Protein AF-A0AAN8HQP5-F1 (afdb_monomer_lite)

Sequence (125 aa):
MMGIAGSGMTGVDGSGMTGVDGSGVMGIAGSGMTGVDGSGMMGIAGSGMTGVDGSGMMGIAGSGMMGIAGSGMTGIAGSGMMGIAGSGMTGIAGSGMMEVMAECFALHKARCFTKSDLRASMDWQ

Structure (mmCIF, N/CA/C/O backbone):
data_AF-A0AAN8HQP5-F1
#
_entry.id   AF-A0AAN8HQP5-F1
#
loop_
_atom_site.group_PDB
_atom_site.id
_atom_site.type_symbol
_atom_site.label_atom_id
_atom_site.label_alt_id
_atom_site.label_comp_id
_atom_site.label_asym_id
_atom_site.label_entity_id
_atom_site.label_seq_id
_atom_site.pdbx_PDB_ins_code
_atom_site.Cartn_x
_atom_site.Cartn_y
_atom_site.Cartn_z
_atom_site.occupancy
_atom_site.B_iso_or_equiv
_atom_site.auth_seq_id
_atom_site.auth_comp_id
_atom_site.auth_asym_id
_atom_site.auth_atom_id
_atom_site.pdbx_PDB_model_num
ATOM 1 N N . MET A 1 1 ? 9.247 -1.335 -16.294 1.00 56.19 1 MET A N 1
ATOM 2 C CA . MET A 1 1 ? 10.311 -2.307 -15.941 1.00 56.19 1 MET A CA 1
ATOM 3 C C . MET A 1 1 ? 9.627 -3.625 -15.610 1.00 56.19 1 MET A C 1
ATOM 5 O O . MET A 1 1 ? 8.666 -3.587 -14.852 1.00 56.19 1 MET A O 1
ATOM 9 N N . MET A 1 2 ? 10.029 -4.738 -16.228 1.00 57.12 2 MET A N 1
ATOM 10 C CA . MET A 1 2 ? 9.399 -6.046 -15.997 1.00 57.12 2 MET A CA 1
ATOM 11 C C . MET A 1 2 ? 10.096 -6.745 -14.830 1.00 57.12 2 MET A C 1
ATOM 13 O O . MET A 1 2 ? 11.272 -7.062 -14.969 1.00 57.12 2 MET A O 1
ATOM 17 N N . GLY A 1 3 ? 9.379 -7.000 -13.734 1.00 64.75 3 GLY A N 1
ATOM 18 C CA . GLY A 1 3 ? 9.764 -7.985 -12.723 1.00 64.75 3 GLY A CA 1
ATOM 19 C C . GLY A 1 3 ? 10.954 -7.600 -11.846 1.00 64.75 3 GLY A C 1
ATOM 20 O O . GLY A 1 3 ? 12.092 -7.840 -12.238 1.00 64.75 3 GLY A O 1
ATOM 21 N N . ILE A 1 4 ? 10.721 -7.082 -10.637 1.00 70.31 4 ILE A N 1
ATOM 22 C CA . ILE A 1 4 ? 11.763 -6.999 -9.600 1.00 70.31 4 ILE A CA 1
ATOM 23 C C . ILE A 1 4 ? 11.433 -8.053 -8.551 1.00 70.31 4 ILE A C 1
ATOM 25 O O . ILE A 1 4 ? 10.433 -7.913 -7.859 1.00 70.31 4 ILE A O 1
ATOM 29 N N . ALA A 1 5 ? 12.258 -9.098 -8.460 1.00 77.44 5 ALA A N 1
ATOM 30 C CA . ALA A 1 5 ? 12.108 -10.170 -7.482 1.00 77.44 5 ALA A CA 1
ATOM 31 C C . ALA A 1 5 ? 13.338 -10.227 -6.568 1.00 77.44 5 ALA A C 1
ATOM 33 O O . ALA A 1 5 ? 14.459 -10.378 -7.060 1.00 77.44 5 ALA A O 1
ATOM 34 N N . GLY A 1 6 ? 13.159 -10.115 -5.251 1.00 75.31 6 GLY A N 1
ATOM 35 C CA . GLY A 1 6 ? 14.294 -10.184 -4.330 1.00 75.31 6 GLY A CA 1
ATOM 36 C C . GLY A 1 6 ? 13.950 -10.047 -2.851 1.00 75.31 6 GLY A C 1
ATOM 37 O O . GLY A 1 6 ? 12.909 -9.533 -2.464 1.00 75.31 6 GLY A O 1
ATOM 38 N N . SER A 1 7 ? 14.861 -10.498 -1.993 1.00 79.75 7 SER A N 1
ATOM 39 C CA . SER A 1 7 ? 14.750 -10.370 -0.537 1.00 79.75 7 SER A CA 1
ATOM 40 C C . SER A 1 7 ? 15.740 -9.332 -0.006 1.00 79.75 7 SER A C 1
ATOM 42 O O . SER A 1 7 ? 16.911 -9.368 -0.380 1.00 79.75 7 SER A O 1
ATOM 44 N N . GLY A 1 8 ? 15.301 -8.447 0.893 1.00 78.12 8 GLY A N 1
ATOM 45 C CA . GLY A 1 8 ? 16.159 -7.432 1.517 1.00 78.12 8 GLY A CA 1
ATOM 46 C C . GLY A 1 8 ? 16.509 -6.259 0.597 1.00 78.12 8 GLY A C 1
ATOM 47 O O . GLY A 1 8 ? 17.613 -5.723 0.675 1.00 78.12 8 GLY A O 1
ATOM 48 N N . MET A 1 9 ? 15.601 -5.888 -0.307 1.00 79.50 9 MET A N 1
ATOM 49 C CA . MET A 1 9 ? 15.818 -4.782 -1.241 1.00 79.50 9 MET A CA 1
ATOM 50 C C . MET A 1 9 ? 15.640 -3.432 -0.545 1.00 79.50 9 MET A C 1
ATOM 52 O O . MET A 1 9 ? 14.728 -3.248 0.259 1.00 79.50 9 MET A O 1
ATOM 56 N N . THR A 1 10 ? 16.490 -2.467 -0.881 1.00 82.00 10 THR A N 1
ATOM 57 C CA . THR A 1 10 ? 16.395 -1.100 -0.368 1.00 82.00 10 THR A CA 1
ATOM 58 C C . THR A 1 10 ? 16.404 -0.105 -1.524 1.00 82.00 10 THR A C 1
ATOM 60 O O . THR A 1 10 ? 17.247 -0.197 -2.413 1.00 82.00 10 THR A O 1
ATOM 63 N N . GLY A 1 11 ? 15.462 0.840 -1.528 1.00 75.88 11 GLY A N 1
ATOM 64 C CA . GLY A 1 11 ? 15.409 1.922 -2.514 1.00 75.88 11 GLY A CA 1
ATOM 65 C C . GLY A 1 11 ? 15.041 1.458 -3.924 1.00 75.88 11 GLY A C 1
ATOM 66 O O . GLY A 1 11 ? 15.825 1.616 -4.856 1.00 75.88 11 GLY A O 1
ATOM 67 N N . VAL A 1 12 ? 13.842 0.900 -4.086 1.00 78.88 12 VAL A N 1
ATOM 68 C CA . VAL A 1 12 ? 13.286 0.551 -5.397 1.00 78.88 12 VAL A CA 1
ATOM 69 C C . VAL A 1 12 ? 12.597 1.779 -5.987 1.00 78.88 12 VAL A C 1
ATOM 71 O O . VAL A 1 12 ? 11.537 2.189 -5.526 1.00 78.88 12 VAL A O 1
ATOM 74 N N . ASP A 1 13 ? 13.214 2.364 -7.005 1.00 81.31 13 ASP A N 1
ATOM 75 C CA . ASP A 1 13 ? 12.730 3.514 -7.772 1.00 81.31 13 ASP A CA 1
ATOM 76 C C . ASP A 1 13 ? 12.327 3.040 -9.173 1.00 81.31 13 ASP A C 1
ATOM 78 O O . ASP A 1 13 ? 13.091 2.340 -9.843 1.00 81.31 13 ASP A O 1
ATOM 82 N N . GLY A 1 14 ? 11.133 3.424 -9.630 1.00 76.12 14 GLY A N 1
ATOM 83 C CA . GLY A 1 14 ? 10.808 3.285 -11.045 1.00 76.12 14 GLY A CA 1
ATOM 84 C C . GLY A 1 14 ? 9.426 3.786 -11.445 1.00 76.12 14 GLY A C 1
ATOM 85 O O . GLY A 1 14 ? 8.506 3.902 -10.643 1.00 76.12 14 GLY A O 1
ATOM 86 N N . SER A 1 15 ? 9.247 4.051 -12.738 1.00 80.88 15 SER A N 1
ATOM 87 C CA . SER A 1 15 ? 7.931 4.318 -13.333 1.00 80.88 15 SER A CA 1
ATOM 88 C C . SER A 1 15 ? 7.508 3.163 -14.243 1.00 80.88 15 SER A C 1
ATOM 90 O O . SER A 1 15 ? 8.338 2.544 -14.915 1.00 80.88 15 SER A O 1
ATOM 92 N N . GLY A 1 16 ? 6.216 2.826 -14.239 1.00 77.56 16 GLY A N 1
ATOM 93 C CA . GLY A 1 16 ? 5.670 1.712 -15.015 1.00 77.56 16 GLY A CA 1
ATOM 94 C C . GLY A 1 16 ? 6.256 0.361 -14.597 1.00 77.56 16 GLY A C 1
ATOM 95 O O . GLY A 1 16 ? 6.694 -0.418 -15.452 1.00 77.56 16 GLY A O 1
ATOM 96 N N . MET A 1 17 ? 6.373 0.112 -13.290 1.00 79.62 17 MET A N 1
ATOM 97 C CA . MET A 1 17 ? 6.847 -1.176 -12.777 1.00 79.62 17 MET A CA 1
ATOM 98 C C . MET A 1 17 ? 5.704 -2.188 -12.760 1.00 79.62 17 MET A C 1
ATOM 100 O O . MET A 1 17 ? 4.601 -1.903 -12.298 1.00 79.62 17 MET A O 1
ATOM 104 N N . THR A 1 18 ? 5.975 -3.375 -13.287 1.00 82.38 18 THR A N 1
ATOM 105 C CA . THR A 1 18 ? 5.016 -4.479 -13.361 1.00 82.38 18 THR A CA 1
ATOM 106 C C . THR A 1 18 ? 5.636 -5.695 -12.679 1.00 82.38 18 THR A C 1
ATOM 108 O O . THR A 1 18 ? 6.682 -6.161 -13.138 1.00 82.38 18 THR A O 1
ATOM 111 N N . GLY A 1 19 ? 5.010 -6.206 -11.619 1.00 76.31 19 GLY A N 1
ATOM 112 C CA . GLY A 1 19 ? 5.473 -7.379 -10.874 1.00 76.31 19 GLY A CA 1
ATOM 113 C C . GLY A 1 19 ? 6.667 -7.074 -9.971 1.00 76.31 19 GLY A C 1
ATOM 114 O O . GLY A 1 19 ? 7.800 -7.400 -10.312 1.00 76.31 19 GLY A O 1
ATOM 115 N N . VAL A 1 20 ? 6.432 -6.434 -8.831 1.00 79.25 20 VAL A N 1
ATOM 116 C CA . VAL A 1 20 ? 7.432 -6.311 -7.764 1.00 79.25 20 VAL A CA 1
ATOM 117 C C . VAL A 1 20 ? 7.107 -7.374 -6.728 1.00 79.25 20 VAL A C 1
ATOM 119 O O . VAL A 1 20 ? 6.070 -7.278 -6.094 1.00 79.25 20 VAL A O 1
ATOM 122 N N . ASP A 1 21 ? 7.966 -8.373 -6.577 1.00 82.31 21 ASP A N 1
ATOM 123 C CA . ASP A 1 21 ? 7.839 -9.427 -5.570 1.00 82.31 21 ASP A CA 1
ATOM 124 C C . ASP A 1 21 ? 9.040 -9.356 -4.621 1.00 82.31 21 ASP A C 1
ATOM 126 O O . ASP A 1 21 ? 10.200 -9.365 -5.046 1.00 82.31 21 ASP A O 1
ATOM 130 N N . GLY A 1 22 ? 8.811 -9.252 -3.318 1.00 79.50 22 GLY A N 1
ATOM 131 C CA . GLY A 1 22 ? 9.937 -9.307 -2.402 1.00 79.50 22 GLY A CA 1
ATOM 132 C C . GLY A 1 22 ? 9.621 -9.299 -0.923 1.00 79.50 22 GLY A C 1
ATOM 133 O O . GLY A 1 22 ? 8.688 -8.667 -0.439 1.00 79.50 22 GLY A O 1
ATOM 134 N N . SER A 1 23 ? 10.484 -9.958 -0.157 1.00 83.25 23 SER A N 1
ATOM 135 C CA . SER A 1 23 ? 10.419 -9.961 1.303 1.00 83.25 23 SER A CA 1
ATOM 136 C C . SER A 1 23 ? 11.422 -8.974 1.905 1.00 83.25 23 SER A C 1
ATOM 138 O O . SER A 1 23 ? 12.607 -9.026 1.573 1.00 83.25 23 SER A O 1
ATOM 140 N N . GLY A 1 24 ? 10.997 -8.130 2.844 1.00 81.12 24 GLY A N 1
ATOM 141 C CA . GLY A 1 24 ?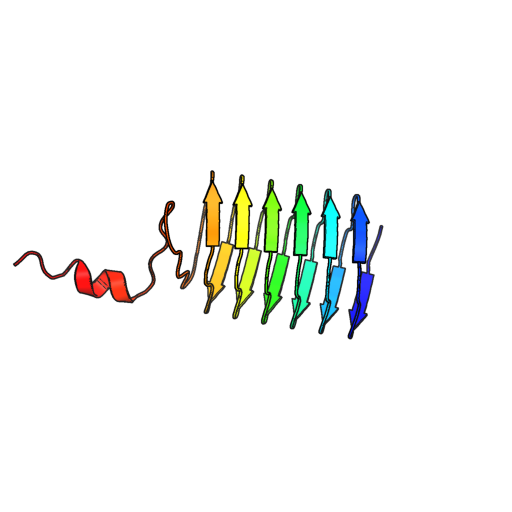 11.873 -7.197 3.557 1.00 81.12 24 GLY A CA 1
ATOM 142 C C . GLY A 1 24 ? 12.322 -6.021 2.695 1.00 81.12 24 GLY A C 1
ATOM 143 O O . GLY A 1 24 ? 13.503 -5.675 2.703 1.00 81.12 24 GLY A O 1
ATOM 144 N N . VAL A 1 25 ? 11.410 -5.452 1.904 1.00 83.00 25 VAL A N 1
ATOM 145 C CA . VAL A 1 25 ? 11.709 -4.315 1.025 1.00 83.00 25 VAL A CA 1
ATOM 146 C C . VAL A 1 25 ? 11.545 -3.001 1.786 1.00 83.00 25 VAL A C 1
ATOM 148 O O . VAL A 1 25 ? 10.503 -2.754 2.386 1.00 83.00 25 VAL A O 1
ATOM 151 N N . MET A 1 26 ? 12.551 -2.130 1.744 1.00 84.81 26 MET A N 1
ATOM 152 C CA . MET A 1 26 ? 12.488 -0.796 2.346 1.00 84.81 26 MET A CA 1
ATOM 153 C C . MET A 1 26 ? 12.599 0.293 1.281 1.00 84.81 26 MET A C 1
ATOM 155 O O . MET A 1 26 ? 13.614 0.396 0.598 1.00 84.81 26 MET A O 1
ATOM 159 N N . GLY A 1 27 ? 11.590 1.153 1.188 1.00 80.56 27 GLY A N 1
ATOM 160 C CA . GLY A 1 27 ? 11.552 2.288 0.277 1.00 80.56 27 GLY A CA 1
ATOM 161 C C . GLY A 1 27 ? 11.252 1.855 -1.151 1.00 80.56 27 GLY A C 1
ATOM 162 O O . GLY A 1 27 ? 12.173 1.575 -1.912 1.00 80.56 27 GLY A O 1
ATOM 163 N N . ILE A 1 28 ? 9.973 1.835 -1.519 1.00 81.44 28 ILE A N 1
ATOM 164 C CA . ILE A 1 28 ? 9.520 1.683 -2.904 1.00 81.44 28 ILE A CA 1
ATOM 165 C C . ILE A 1 28 ? 8.925 3.021 -3.328 1.00 81.44 28 ILE A C 1
ATOM 167 O O . ILE A 1 28 ? 7.986 3.492 -2.697 1.00 81.44 28 ILE A O 1
ATOM 171 N N . ALA A 1 29 ? 9.457 3.641 -4.373 1.00 84.06 29 ALA A N 1
ATOM 172 C CA . ALA A 1 29 ? 8.970 4.901 -4.907 1.00 84.06 29 ALA A CA 1
ATOM 173 C C . ALA A 1 29 ? 8.702 4.768 -6.408 1.00 84.06 29 ALA A C 1
ATOM 175 O O . ALA A 1 29 ? 9.585 4.387 -7.174 1.00 84.06 29 ALA A O 1
ATOM 176 N N . GLY A 1 30 ? 7.493 5.097 -6.857 1.00 81.44 30 GLY A N 1
ATOM 177 C CA . GLY A 1 30 ? 7.193 4.958 -8.276 1.00 81.44 30 GLY A CA 1
ATOM 178 C C . GLY A 1 30 ? 5.810 5.397 -8.712 1.00 81.44 30 GLY A C 1
ATOM 179 O O . GLY A 1 30 ? 4.910 5.592 -7.906 1.00 81.44 30 GLY A O 1
ATOM 180 N N . SER A 1 31 ? 5.620 5.547 -10.018 1.00 84.12 31 SER A N 1
ATOM 181 C CA . SER A 1 31 ? 4.311 5.824 -10.616 1.00 84.12 31 SER A CA 1
ATOM 182 C C . SER A 1 31 ? 3.909 4.714 -11.583 1.00 84.12 31 SER A C 1
ATOM 184 O O . SER A 1 31 ? 4.754 4.155 -12.278 1.00 84.12 31 SER A O 1
ATOM 186 N N . GLY A 1 32 ? 2.622 4.371 -11.632 1.00 82.62 32 GLY A N 1
ATOM 187 C CA . GLY A 1 32 ? 2.100 3.304 -12.485 1.00 82.62 32 GLY A CA 1
ATOM 188 C C . GLY A 1 32 ? 2.625 1.924 -12.092 1.00 82.62 32 GLY A C 1
ATOM 189 O O . GLY A 1 32 ? 3.143 1.206 -12.944 1.00 82.62 32 GLY A O 1
ATOM 190 N N . MET A 1 33 ? 2.556 1.578 -10.804 1.00 83.62 33 MET A N 1
ATOM 191 C CA . MET A 1 33 ? 2.988 0.266 -10.319 1.00 83.62 33 MET A CA 1
ATOM 192 C C . MET A 1 33 ? 1.834 -0.734 -10.386 1.00 83.62 33 MET A C 1
ATOM 194 O O . MET A 1 33 ? 0.709 -0.437 -9.988 1.00 83.62 33 MET A O 1
ATOM 198 N N . THR A 1 34 ? 2.101 -1.926 -10.899 1.00 86.44 34 THR A N 1
ATOM 199 C CA . THR A 1 34 ? 1.101 -2.989 -11.067 1.00 86.44 34 THR A CA 1
ATOM 200 C C . THR A 1 34 ? 1.654 -4.290 -10.495 1.00 86.44 34 THR A C 1
ATOM 202 O O . THR A 1 34 ? 2.758 -4.688 -10.859 1.00 86.44 34 THR A O 1
ATOM 205 N N . GLY A 1 35 ? 0.913 -4.944 -9.600 1.00 82.75 35 GLY A N 1
ATOM 206 C CA . GLY A 1 35 ? 1.319 -6.200 -8.967 1.00 82.75 35 GLY A CA 1
ATOM 207 C C . GLY A 1 35 ? 2.529 -6.027 -8.053 1.00 82.75 35 GLY A C 1
ATOM 208 O O . GLY A 1 35 ? 3.639 -6.373 -8.444 1.00 82.75 35 GLY A O 1
ATOM 209 N N . VAL A 1 36 ? 2.320 -5.465 -6.866 1.00 83.06 36 VAL A N 1
ATOM 210 C CA . VAL A 1 36 ? 3.313 -5.424 -5.786 1.00 83.06 36 VAL A CA 1
ATOM 211 C C . VAL A 1 36 ? 2.926 -6.504 -4.783 1.00 83.06 36 VAL A C 1
ATOM 213 O O . VAL A 1 36 ? 1.863 -6.398 -4.191 1.00 83.06 36 VAL A O 1
ATOM 216 N N . ASP A 1 37 ? 3.749 -7.529 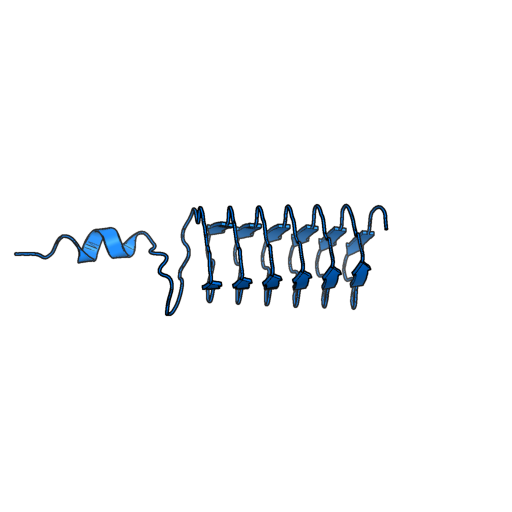-4.617 1.00 84.88 37 ASP A N 1
ATOM 217 C CA . ASP A 1 37 ? 3.547 -8.631 -3.677 1.00 84.88 37 ASP A CA 1
ATOM 218 C C . ASP A 1 37 ? 4.760 -8.764 -2.749 1.00 84.88 37 ASP A C 1
ATOM 220 O O . ASP A 1 37 ? 5.896 -8.447 -3.112 1.00 84.88 37 ASP A O 1
ATOM 224 N N . GLY A 1 38 ? 4.520 -9.204 -1.520 1.00 83.00 38 GLY A N 1
ATOM 225 C CA . GLY A 1 38 ? 5.578 -9.593 -0.606 1.00 83.00 38 GLY A CA 1
ATOM 226 C C . GLY A 1 38 ? 5.322 -9.279 0.863 1.00 83.00 38 GLY A C 1
ATOM 227 O O . GLY A 1 38 ? 4.272 -8.808 1.292 1.00 83.00 38 GLY A O 1
ATOM 228 N N . SER A 1 39 ? 6.312 -9.581 1.695 1.00 84.62 39 SER A N 1
ATOM 229 C CA . SER A 1 39 ? 6.171 -9.546 3.155 1.00 84.62 39 SER A CA 1
ATOM 230 C C . SER A 1 39 ? 7.178 -8.606 3.803 1.00 84.62 39 SER A C 1
ATOM 232 O O . SER A 1 39 ? 8.365 -8.677 3.496 1.00 84.62 39 SER A O 1
ATOM 234 N N . GLY A 1 40 ? 6.752 -7.787 4.760 1.00 83.69 40 GLY A N 1
ATOM 235 C CA . GLY A 1 40 ? 7.622 -6.877 5.503 1.00 83.69 40 GLY A CA 1
ATOM 236 C C . GLY A 1 40 ? 8.095 -5.696 4.660 1.00 83.69 40 GLY A C 1
ATOM 237 O O . GLY A 1 40 ? 9.284 -5.383 4.667 1.00 83.69 40 GLY A O 1
ATOM 238 N N . MET A 1 41 ? 7.192 -5.076 3.897 1.00 84.44 41 MET A N 1
ATOM 239 C CA . MET A 1 41 ? 7.515 -3.875 3.128 1.00 84.44 41 MET A CA 1
ATOM 240 C C . MET A 1 41 ? 7.356 -2.615 3.976 1.00 84.44 41 MET A C 1
ATOM 242 O O . MET A 1 41 ? 6.363 -2.448 4.682 1.00 84.44 41 MET A O 1
ATOM 246 N N . MET A 1 42 ? 8.301 -1.690 3.867 1.00 86.12 42 MET A N 1
ATOM 247 C CA . MET A 1 42 ? 8.259 -0.416 4.578 1.00 86.12 42 MET A CA 1
ATOM 248 C C . MET A 1 42 ? 8.461 0.747 3.610 1.00 86.12 42 MET A C 1
ATOM 250 O O . MET A 1 42 ? 9.423 0.751 2.853 1.00 86.12 42 MET A O 1
ATOM 254 N N . GLY A 1 43 ? 7.597 1.758 3.669 1.00 84.31 43 GLY A N 1
ATOM 255 C CA . GLY A 1 43 ? 7.713 2.989 2.893 1.00 84.31 43 GLY A CA 1
ATOM 256 C C . GLY A 1 43 ? 7.434 2.778 1.408 1.00 84.31 43 GLY A C 1
ATOM 257 O O . GLY A 1 43 ? 8.353 2.841 0.599 1.00 84.31 43 GLY A O 1
ATOM 258 N N . ILE A 1 44 ? 6.174 2.547 1.048 1.00 83.69 44 ILE A N 1
ATOM 259 C CA . ILE A 1 44 ? 5.721 2.471 -0.346 1.00 83.69 44 ILE A CA 1
ATOM 260 C C . ILE A 1 44 ? 5.106 3.821 -0.706 1.00 83.69 44 ILE A C 1
ATOM 262 O O . ILE A 1 44 ? 4.133 4.231 -0.087 1.00 83.69 44 ILE A O 1
ATOM 266 N N . ALA A 1 45 ? 5.650 4.524 -1.691 1.00 85.31 45 ALA A N 1
ATOM 267 C CA . ALA A 1 45 ? 5.178 5.827 -2.132 1.00 85.31 45 ALA A CA 1
ATOM 268 C C . ALA A 1 45 ? 4.930 5.829 -3.643 1.00 85.31 45 ALA A C 1
ATOM 270 O O . ALA A 1 45 ? 5.824 5.514 -4.426 1.00 85.31 45 ALA A O 1
ATOM 271 N N . GLY A 1 46 ? 3.739 6.219 -4.090 1.00 83.25 46 GLY A N 1
ATOM 272 C CA . GLY A 1 46 ? 3.495 6.245 -5.525 1.00 83.25 46 GLY A CA 1
ATOM 273 C C . GLY A 1 46 ? 2.129 6.699 -5.995 1.00 83.25 46 GLY A C 1
ATOM 274 O O . GLY A 1 46 ? 1.196 6.870 -5.222 1.00 83.25 46 GLY A O 1
ATOM 275 N N . SER A 1 47 ? 1.988 6.898 -7.300 1.00 85.88 47 SER A N 1
ATOM 276 C CA . SER A 1 47 ? 0.699 7.201 -7.931 1.00 85.88 47 SER A CA 1
ATOM 277 C C . SER A 1 47 ? 0.309 6.113 -8.925 1.00 85.88 47 SER A C 1
ATOM 279 O O . SER A 1 47 ? 1.166 5.565 -9.609 1.00 85.88 47 SER A O 1
ATOM 281 N N . GLY A 1 48 ? -0.980 5.784 -9.013 1.00 84.25 48 GLY A N 1
ATOM 282 C CA . GLY A 1 48 ? -1.495 4.751 -9.909 1.00 84.25 48 GLY A CA 1
ATOM 283 C C . GLY A 1 48 ? -0.983 3.357 -9.550 1.00 84.25 48 GLY A C 1
ATOM 284 O O . GLY A 1 48 ? -0.385 2.700 -10.398 1.00 84.25 48 GLY A O 1
ATOM 285 N N . MET A 1 49 ? -1.156 2.932 -8.297 1.00 84.56 49 MET A N 1
ATOM 286 C CA . MET A 1 49 ? -0.785 1.578 -7.876 1.00 84.56 49 MET A CA 1
ATOM 287 C C . MET A 1 49 ? -1.970 0.632 -8.032 1.00 84.56 49 MET A C 1
ATOM 289 O O . MET A 1 49 ? -3.083 0.957 -7.628 1.00 84.56 49 MET A O 1
ATOM 293 N N . THR A 1 50 ? -1.743 -0.552 -8.579 1.00 87.25 50 THR A N 1
ATOM 294 C CA . THR A 1 50 ? -2.796 -1.555 -8.761 1.00 87.25 50 THR A CA 1
ATOM 295 C C . THR A 1 50 ? -2.309 -2.927 -8.317 1.00 87.25 50 THR A C 1
ATOM 297 O O . THR A 1 50 ? -1.214 -3.331 -8.695 1.00 87.25 50 THR A O 1
ATOM 300 N N . GLY A 1 51 ? -3.106 -3.635 -7.517 1.00 83.88 51 GLY A N 1
ATOM 301 C CA . GLY A 1 51 ? -2.765 -4.954 -6.985 1.00 83.88 51 GLY A CA 1
ATOM 302 C C . GLY A 1 51 ? -1.561 -4.895 -6.051 1.00 83.88 51 GLY A C 1
ATOM 303 O O . GLY A 1 51 ? -0.465 -5.264 -6.456 1.00 83.88 51 GLY A O 1
ATOM 304 N N . VAL A 1 52 ? -1.758 -4.399 -4.832 1.00 83.56 52 VAL A N 1
ATOM 305 C CA . VAL A 1 52 ? -0.759 -4.452 -3.757 1.00 83.56 52 VAL A CA 1
ATOM 306 C C . VAL A 1 52 ? -1.191 -5.550 -2.797 1.00 83.56 52 VAL A C 1
ATOM 308 O O . VAL A 1 52 ? -2.199 -5.376 -2.128 1.00 83.56 52 VAL A O 1
ATOM 311 N N . ASP A 1 53 ? -0.473 -6.661 -2.735 1.00 84.81 53 ASP A N 1
ATOM 312 C CA . ASP A 1 53 ? -0.693 -7.734 -1.767 1.00 84.81 53 ASP A CA 1
ATOM 313 C C . ASP A 1 53 ? 0.516 -7.852 -0.836 1.00 84.81 53 ASP A C 1
ATOM 315 O O . ASP A 1 53 ? 1.643 -7.506 -1.195 1.00 84.81 53 ASP A O 1
ATOM 319 N N . GLY A 1 54 ? 0.287 -8.294 0.394 1.00 82.94 54 GLY A N 1
ATOM 320 C CA . GLY A 1 54 ? 1.388 -8.547 1.301 1.00 82.94 54 GLY A CA 1
ATOM 321 C C . GLY A 1 54 ? 1.042 -8.641 2.774 1.00 82.94 54 GLY A C 1
ATOM 322 O O . GLY A 1 54 ? -0.064 -8.376 3.240 1.00 82.94 54 GLY A O 1
ATOM 323 N N . SER A 1 55 ? 2.042 -8.993 3.571 1.00 84.44 55 SER A N 1
ATOM 324 C CA . SER A 1 55 ? 1.918 -9.041 5.033 1.00 84.44 55 SER A CA 1
ATOM 325 C C . SER A 1 55 ? 2.922 -8.111 5.702 1.00 84.44 55 SER A C 1
ATOM 327 O O . SER A 1 55 ? 4.055 -7.991 5.252 1.00 84.44 55 SER A O 1
ATOM 329 N N . GLY A 1 56 ? 2.521 -7.433 6.778 1.00 83.62 56 GLY A N 1
ATOM 330 C CA . GLY A 1 56 ? 3.393 -6.541 7.544 1.00 83.62 56 GLY A CA 1
ATOM 331 C C . GLY A 1 56 ? 3.864 -5.317 6.757 1.00 83.62 56 GLY A C 1
ATOM 332 O O . GLY A 1 56 ? 5.050 -4.994 6.793 1.00 83.62 56 GLY A O 1
ATOM 333 N N . MET A 1 57 ? 2.964 -4.660 6.020 1.00 83.75 57 MET A N 1
ATOM 334 C CA . MET A 1 57 ? 3.294 -3.438 5.280 1.00 83.75 57 MET A CA 1
ATOM 335 C C . MET A 1 57 ? 3.184 -2.192 6.168 1.00 83.75 57 MET A C 1
ATOM 337 O O . MET A 1 57 ? 2.224 -2.029 6.922 1.00 83.75 57 MET A O 1
ATOM 341 N N . MET A 1 58 ? 4.140 -1.274 6.068 1.00 85.50 58 MET A N 1
ATOM 342 C CA . MET A 1 58 ? 4.157 -0.043 6.860 1.00 85.50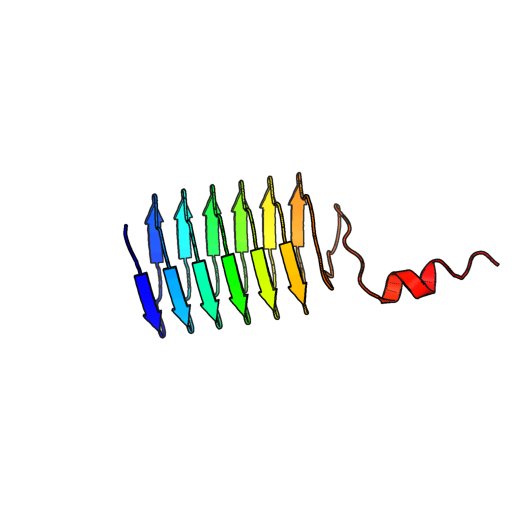 58 MET A CA 1
ATOM 343 C C . MET A 1 58 ? 4.421 1.180 5.986 1.00 85.50 58 MET A C 1
ATOM 345 O O . MET A 1 58 ? 5.397 1.207 5.248 1.00 85.50 58 MET A O 1
ATOM 349 N N . GLY A 1 59 ? 3.595 2.217 6.112 1.00 83.19 59 GLY A N 1
ATOM 350 C CA . GLY A 1 59 ? 3.766 3.493 5.421 1.00 83.19 59 GLY A CA 1
ATOM 351 C C . GLY A 1 59 ? 3.519 3.382 3.919 1.00 83.19 59 GLY A C 1
ATOM 352 O O . GLY A 1 59 ? 4.465 3.439 3.141 1.00 83.19 59 GLY A O 1
ATOM 353 N N . ILE A 1 60 ? 2.258 3.233 3.514 1.00 81.94 60 ILE A N 1
ATOM 354 C CA . ILE A 1 60 ? 1.846 3.240 2.105 1.00 81.94 60 ILE A CA 1
ATOM 355 C C . ILE A 1 60 ? 1.264 4.617 1.798 1.00 81.94 60 ILE A C 1
ATOM 357 O O . ILE A 1 60 ? 0.270 4.999 2.398 1.00 81.94 60 ILE A O 1
ATOM 361 N N . ALA A 1 61 ? 1.850 5.378 0.885 1.00 84.38 61 ALA A N 1
ATOM 362 C CA . ALA A 1 61 ? 1.415 6.719 0.528 1.00 84.38 61 ALA A CA 1
ATOM 363 C C . ALA A 1 61 ? 1.187 6.831 -0.980 1.00 84.38 61 ALA A C 1
ATOM 365 O O . ALA A 1 61 ? 2.053 6.473 -1.772 1.00 84.38 61 ALA A O 1
ATOM 366 N N . GLY A 1 62 ? 0.050 7.368 -1.413 1.00 82.88 62 GLY A N 1
ATOM 367 C CA . GLY A 1 62 ? -0.172 7.479 -2.846 1.00 82.88 62 GLY A CA 1
ATOM 368 C C . GLY A 1 62 ? -1.495 8.042 -3.316 1.00 82.88 62 GLY A C 1
ATOM 369 O O . GLY A 1 62 ? -2.342 8.450 -2.536 1.00 82.88 62 GLY A O 1
ATOM 370 N N . SER A 1 63 ? -1.686 8.071 -4.628 1.00 84.62 63 SER A N 1
ATOM 371 C CA . SER A 1 63 ? -2.967 8.448 -5.240 1.00 84.62 63 SER A CA 1
ATOM 372 C C . SER A 1 63 ? -3.365 7.438 -6.308 1.00 84.62 63 SER A C 1
ATOM 374 O O . SER A 1 63 ? -2.498 6.919 -7.002 1.00 84.62 63 SER A O 1
ATOM 376 N N . GLY A 1 64 ? -4.658 7.137 -6.436 1.00 83.75 64 GLY A N 1
ATOM 377 C CA . GLY A 1 64 ? -5.173 6.152 -7.387 1.00 83.75 64 GLY A CA 1
ATOM 378 C C . GLY A 1 64 ? -4.686 4.738 -7.075 1.00 83.75 64 GLY A C 1
ATOM 379 O O . GLY A 1 64 ? -4.021 4.131 -7.910 1.00 83.75 64 GLY A O 1
ATOM 380 N N . MET A 1 65 ? -4.954 4.244 -5.865 1.00 82.69 65 MET A N 1
ATOM 381 C CA . MET A 1 65 ? -4.592 2.879 -5.470 1.00 82.69 65 MET A CA 1
ATOM 382 C C . MET A 1 65 ? -5.787 1.942 -5.659 1.00 82.69 65 MET A C 1
ATOM 384 O O . MET A 1 65 ? -6.875 2.240 -5.176 1.00 82.69 65 MET A O 1
ATOM 388 N N . MET A 1 66 ? -5.609 0.806 -6.324 1.00 85.69 66 MET A N 1
ATOM 389 C CA . MET A 1 66 ? -6.675 -0.185 -6.511 1.00 85.69 66 MET A CA 1
ATOM 390 C C . MET A 1 66 ? -6.220 -1.578 -6.090 1.00 85.69 66 MET A C 1
ATOM 392 O O . MET A 1 66 ? -5.149 -2.012 -6.499 1.00 85.69 66 MET A O 1
ATOM 396 N N . GLY A 1 67 ? -7.048 -2.296 -5.332 1.00 81.75 67 GLY A N 1
ATOM 397 C CA . GLY A 1 67 ? -6.788 -3.672 -4.916 1.00 81.75 67 GLY A CA 1
ATOM 398 C C . GLY A 1 67 ? -5.614 -3.762 -3.948 1.00 81.75 67 GLY A C 1
ATOM 399 O O . GLY A 1 67 ? -4.550 -4.229 -4.339 1.00 81.75 67 GLY A O 1
ATOM 400 N N . ILE A 1 68 ? -5.791 -3.290 -2.713 1.00 80.06 68 ILE A N 1
ATOM 401 C CA . ILE A 1 68 ? -4.803 -3.456 -1.639 1.00 80.06 68 ILE A CA 1
ATOM 402 C C . ILE A 1 68 ? -5.261 -4.623 -0.768 1.00 80.06 68 ILE A C 1
ATOM 404 O O . ILE A 1 68 ? -6.270 -4.499 -0.085 1.00 80.06 68 ILE A O 1
ATOM 408 N N . ALA A 1 69 ? -4.548 -5.738 -0.783 1.00 81.62 69 ALA A N 1
ATOM 409 C CA . ALA A 1 69 ? -4.810 -6.915 0.028 1.00 81.62 69 ALA A CA 1
ATOM 410 C C . ALA A 1 69 ? -3.680 -7.135 1.042 1.00 81.62 69 ALA A C 1
ATOM 412 O O . ALA A 1 69 ? -2.541 -6.737 0.809 1.00 81.62 69 ALA A O 1
ATOM 413 N N . GLY A 1 70 ? -3.985 -7.725 2.199 1.00 79.19 70 GLY A N 1
ATOM 414 C CA . GLY A 1 70 ? -2.924 -8.109 3.122 1.00 79.19 70 GLY A CA 1
ATOM 415 C C . GLY A 1 70 ? -3.288 -8.221 4.592 1.00 79.19 70 GLY A C 1
ATOM 416 O O . GLY A 1 70 ? -4.440 -8.105 5.001 1.00 79.19 70 GLY A O 1
ATOM 417 N N . SER A 1 71 ? -2.274 -8.434 5.426 1.00 82.19 71 SER A N 1
ATOM 418 C CA . SER A 1 71 ? -2.428 -8.478 6.886 1.00 82.19 71 SER A CA 1
ATOM 419 C C . SER A 1 71 ? -1.381 -7.622 7.594 1.00 82.19 71 SER A C 1
ATOM 421 O O . SER A 1 71 ? -0.242 -7.526 7.147 1.00 82.19 71 SER A O 1
ATOM 423 N N . GLY A 1 72 ? -1.759 -6.976 8.700 1.00 78.81 72 GLY A N 1
ATOM 424 C CA . GLY A 1 72 ? -0.847 -6.155 9.504 1.00 78.81 72 GLY A CA 1
ATOM 425 C C . GLY A 1 72 ? -0.343 -4.903 8.782 1.00 78.81 72 GLY A C 1
ATOM 426 O O . GLY A 1 72 ? 0.842 -4.587 8.870 1.00 78.81 72 GLY A O 1
ATOM 427 N N . MET A 1 73 ? -1.216 -4.212 8.042 1.00 79.19 73 MET A N 1
ATOM 428 C CA . MET A 1 73 ? -0.851 -2.966 7.364 1.00 79.19 73 MET A CA 1
ATOM 429 C C . MET A 1 73 ? -0.963 -1.756 8.294 1.00 79.19 73 MET A C 1
ATOM 431 O O . MET A 1 73 ? -1.927 -1.612 9.046 1.00 79.19 73 MET A O 1
A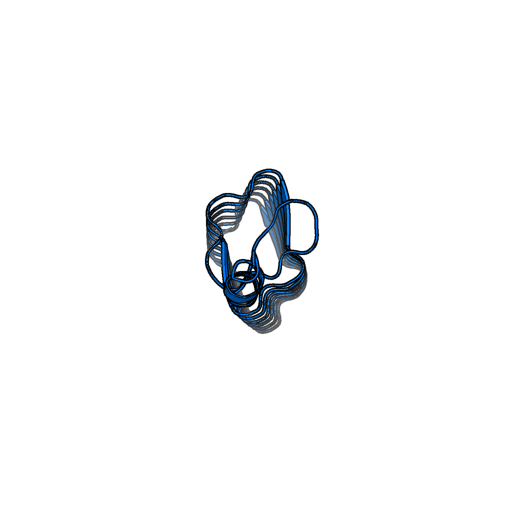TOM 435 N N . THR A 1 74 ? -0.009 -0.837 8.222 1.00 81.19 74 THR A N 1
ATOM 436 C CA . THR A 1 74 ? 0.015 0.350 9.085 1.00 81.19 74 THR A CA 1
ATOM 437 C C . THR A 1 74 ? 0.322 1.610 8.280 1.00 81.19 74 THR A C 1
ATOM 439 O O . THR A 1 74 ? 1.234 1.614 7.461 1.00 81.19 74 THR A O 1
ATOM 442 N N . GLY A 1 75 ? -0.432 2.690 8.500 1.00 77.56 75 GLY A N 1
ATOM 443 C CA . GLY A 1 75 ? -0.169 3.999 7.892 1.00 77.56 75 GLY A CA 1
ATOM 444 C C . GLY A 1 75 ? -0.389 4.032 6.378 1.00 77.56 75 GLY A C 1
ATOM 445 O O . GLY A 1 75 ? 0.566 4.212 5.628 1.00 77.56 75 GLY A O 1
ATOM 446 N N . ILE A 1 76 ? -1.636 3.864 5.930 1.00 77.00 76 ILE A N 1
ATOM 447 C CA . ILE A 1 76 ? -2.008 3.970 4.511 1.00 77.00 76 ILE A CA 1
ATOM 448 C C . ILE A 1 76 ? -2.586 5.364 4.264 1.00 77.00 76 ILE A C 1
ATOM 450 O O . ILE A 1 76 ? -3.615 5.713 4.830 1.00 77.00 76 ILE A O 1
ATOM 454 N N . ALA A 1 77 ? -1.951 6.172 3.427 1.00 79.62 77 ALA A N 1
ATOM 455 C CA . ALA A 1 77 ? -2.343 7.539 3.132 1.00 79.62 77 ALA A CA 1
ATOM 456 C C . ALA A 1 77 ? -2.578 7.727 1.632 1.00 79.62 77 ALA A C 1
ATOM 458 O O . ALA A 1 77 ? -1.716 7.400 0.821 1.00 79.62 77 ALA A O 1
ATOM 459 N N . GLY A 1 78 ? -3.709 8.303 1.229 1.00 76.94 78 GLY A N 1
ATOM 460 C CA . GLY A 1 78 ? -3.885 8.598 -0.187 1.00 76.94 78 GLY A CA 1
ATOM 461 C C . GLY A 1 78 ? -5.232 9.112 -0.647 1.00 76.94 78 GLY A C 1
ATOM 462 O O . GLY A 1 78 ? -6.155 9.290 0.136 1.00 76.94 78 GLY A O 1
ATOM 463 N N . SER A 1 79 ? -5.360 9.356 -1.945 1.00 80.31 79 SER A N 1
ATOM 464 C CA . SER A 1 79 ? -6.628 9.741 -2.574 1.00 80.31 79 SER A CA 1
ATOM 465 C C . SER A 1 79 ? -7.030 8.750 -3.664 1.00 80.31 79 SER A C 1
ATOM 467 O O . SER A 1 79 ? -6.174 8.241 -4.379 1.00 80.31 79 SER A O 1
ATOM 469 N N . GLY A 1 80 ? -8.328 8.460 -3.795 1.00 78.62 80 GLY A N 1
ATOM 470 C CA . GLY A 1 80 ? -8.853 7.519 -4.789 1.00 78.62 80 GLY A CA 1
ATOM 471 C C . GLY A 1 80 ? -8.381 6.087 -4.541 1.00 78.62 80 GLY A C 1
ATOM 472 O O . GLY A 1 80 ? -7.678 5.526 -5.378 1.00 78.62 80 GLY A O 1
ATOM 473 N N . MET A 1 81 ? -8.713 5.528 -3.375 1.00 77.81 81 MET A N 1
ATOM 474 C CA . MET A 1 81 ? -8.387 4.138 -3.041 1.00 77.81 81 MET A CA 1
ATOM 475 C C . MET A 1 81 ? -9.602 3.240 -3.264 1.00 77.81 81 MET A C 1
ATOM 477 O O . MET A 1 81 ? -10.693 3.573 -2.808 1.00 77.81 81 MET A O 1
ATOM 481 N N . MET A 1 82 ? -9.432 2.099 -3.924 1.00 81.25 82 MET A N 1
ATOM 482 C CA . MET A 1 82 ? -10.519 1.156 -4.188 1.00 81.25 82 MET A CA 1
ATOM 483 C C . MET A 1 82 ? -10.110 -0.270 -3.826 1.00 81.25 82 MET A C 1
ATOM 485 O O . MET A 1 82 ? -9.004 -0.681 -4.164 1.00 81.25 82 MET A O 1
ATOM 489 N N . GLY A 1 83 ? -10.994 -1.037 -3.185 1.00 75.69 83 GLY A N 1
ATOM 490 C CA . GLY A 1 83 ? -10.772 -2.463 -2.937 1.00 75.69 83 GLY A CA 1
ATOM 491 C C . GLY A 1 83 ? -9.643 -2.717 -1.939 1.00 75.69 83 GLY A C 1
ATOM 492 O O . GLY A 1 83 ? -8.641 -3.332 -2.290 1.00 75.69 83 GLY A O 1
ATOM 493 N N . ILE A 1 84 ? -9.779 -2.211 -0.712 1.00 74.69 84 ILE A N 1
ATOM 494 C CA . ILE A 1 84 ? -8.821 -2.475 0.374 1.00 74.69 84 ILE A CA 1
ATOM 495 C C . ILE A 1 84 ? -9.350 -3.648 1.200 1.00 74.69 84 ILE A C 1
ATOM 497 O O . ILE A 1 84 ? -10.438 -3.546 1.753 1.00 74.69 84 ILE A O 1
ATOM 501 N N . ALA A 1 85 ? -8.605 -4.742 1.306 1.00 75.75 85 ALA A N 1
ATOM 502 C CA . ALA A 1 85 ? -8.978 -5.946 2.031 1.00 75.75 85 ALA A CA 1
ATOM 503 C C . ALA A 1 85 ? -7.860 -6.390 2.980 1.00 75.75 85 ALA A C 1
ATOM 505 O O . ALA A 1 85 ? -6.724 -6.591 2.566 1.00 75.75 85 ALA A O 1
ATOM 506 N N . GLY A 1 86 ? -8.163 -6.599 4.258 1.00 71.94 86 GLY A N 1
ATOM 507 C CA . GLY A 1 86 ? -7.152 -7.141 5.163 1.00 71.94 86 GLY A CA 1
ATOM 508 C C . GLY A 1 86 ? -7.498 -7.171 6.641 1.00 71.94 86 GLY A C 1
ATOM 509 O O . GLY A 1 86 ? -8.436 -6.524 7.100 1.00 71.94 86 GLY A O 1
ATOM 510 N N . SER A 1 87 ? -6.716 -7.919 7.412 1.00 74.94 87 SER A N 1
ATOM 511 C CA . SER A 1 87 ? -6.823 -7.955 8.875 1.00 74.94 87 SER A CA 1
ATOM 512 C C . SER A 1 87 ? -5.709 -7.137 9.533 1.00 74.94 87 SER A C 1
ATOM 514 O O . SER A 1 87 ? -4.581 -7.081 9.044 1.00 74.94 87 SER A O 1
ATOM 516 N N . GLY A 1 88 ? -6.017 -6.474 10.653 1.00 72.62 88 GLY A N 1
ATOM 517 C CA . GLY A 1 88 ? -5.023 -5.707 11.415 1.00 72.62 88 GLY A CA 1
ATOM 518 C C . GLY A 1 88 ? -4.519 -4.445 10.708 1.00 72.62 88 GLY A C 1
ATOM 519 O O . GLY A 1 88 ? -3.353 -4.089 10.862 1.00 72.62 88 GLY A O 1
ATOM 520 N N . MET A 1 89 ? -5.374 -3.784 9.920 1.00 72.44 89 MET A N 1
ATOM 521 C CA . MET A 1 89 ? -5.031 -2.517 9.271 1.00 72.44 89 MET A CA 1
ATOM 522 C C . MET A 1 89 ? -5.246 -1.338 10.224 1.00 72.44 89 MET A C 1
ATOM 524 O O . MET A 1 89 ? -6.328 -1.199 10.800 1.00 72.44 89 MET A O 1
ATOM 528 N N . THR A 1 90 ? -4.248 -0.466 10.369 1.00 72.94 90 THR A N 1
ATOM 529 C CA . THR A 1 90 ? -4.333 0.720 11.239 1.00 72.94 90 THR A CA 1
ATOM 530 C C . THR A 1 90 ? -3.852 1.987 10.535 1.00 72.94 90 THR A C 1
ATOM 532 O O . THR A 1 90 ? -2.921 1.959 9.733 1.00 72.94 90 THR A O 1
ATOM 535 N N . GLY A 1 91 ? -4.484 3.125 10.843 1.00 72.50 91 GLY A N 1
ATOM 536 C CA . GLY A 1 91 ? -4.033 4.431 10.348 1.00 72.50 91 GLY A CA 1
ATOM 537 C C . GLY A 1 91 ? -4.231 4.624 8.843 1.00 72.50 91 GLY A C 1
ATOM 538 O O . GLY A 1 91 ? -3.323 5.103 8.169 1.00 72.50 91 GLY A O 1
ATOM 539 N N . ILE A 1 92 ? -5.398 4.238 8.317 1.00 70.62 92 ILE A N 1
ATOM 540 C CA . ILE A 1 92 ? -5.790 4.558 6.939 1.00 70.62 92 ILE A CA 1
ATOM 541 C C . ILE A 1 92 ? -6.388 5.969 6.894 1.00 70.62 92 ILE A C 1
ATOM 543 O O . ILE A 1 92 ? -7.375 6.248 7.575 1.00 70.62 92 ILE A O 1
ATOM 547 N N . ALA A 1 93 ? -5.804 6.846 6.083 1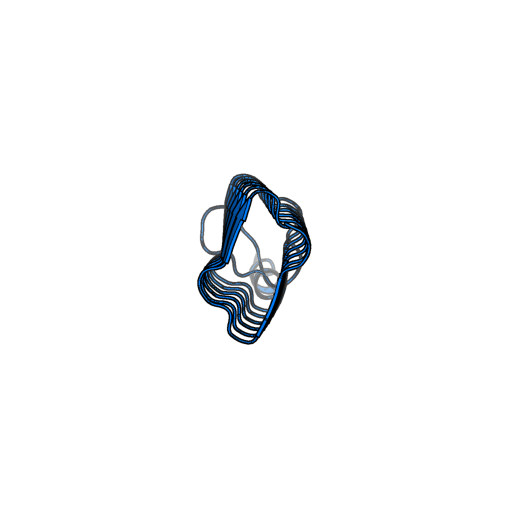.00 71.69 93 ALA A N 1
ATOM 548 C CA . ALA A 1 93 ? -6.240 8.215 5.866 1.00 71.69 93 ALA A CA 1
ATOM 549 C C . ALA A 1 93 ? -6.358 8.496 4.367 1.00 71.69 93 ALA A C 1
ATOM 551 O O . ALA A 1 93 ? -5.405 8.345 3.607 1.00 71.69 93 ALA A O 1
ATOM 552 N N . GLY A 1 94 ? -7.522 8.950 3.916 1.00 68.38 94 GLY A N 1
ATOM 553 C CA . GLY A 1 94 ? -7.666 9.275 2.510 1.00 68.38 94 GLY A CA 1
ATOM 554 C C . GLY A 1 94 ? -9.019 9.800 2.089 1.00 68.38 94 GLY A C 1
ATOM 555 O O . GLY A 1 94 ? -10.009 9.672 2.807 1.00 68.38 94 GLY A O 1
ATOM 556 N N . SER A 1 95 ? -9.053 10.406 0.907 1.00 70.31 95 SER A N 1
ATOM 557 C CA . SER A 1 95 ? -10.271 10.911 0.273 1.00 70.31 95 SER A CA 1
ATOM 558 C C . SER A 1 95 ? -10.663 10.028 -0.915 1.00 70.31 95 SER A C 1
ATOM 560 O O . SER A 1 95 ? -9.808 9.588 -1.677 1.00 70.31 95 SER A O 1
ATOM 562 N N . GLY A 1 96 ? -11.960 9.747 -1.079 1.00 69.94 96 GLY A N 1
ATOM 563 C CA . GLY A 1 96 ? -12.451 8.902 -2.179 1.00 69.94 96 GLY A CA 1
ATOM 564 C C . GLY A 1 96 ? -12.092 7.420 -2.026 1.00 69.94 96 GLY A C 1
ATOM 565 O O . GLY A 1 96 ? -11.607 6.811 -2.973 1.00 69.94 96 GLY A O 1
ATOM 566 N N . MET A 1 97 ? -12.284 6.862 -0.826 1.00 67.75 97 MET A N 1
ATOM 567 C CA . MET A 1 97 ? -12.133 5.426 -0.571 1.00 67.75 97 MET A CA 1
ATOM 568 C C . MET A 1 97 ? -13.421 4.680 -0.932 1.00 67.75 97 MET A C 1
ATOM 570 O O . MET A 1 97 ? -14.501 5.088 -0.502 1.00 67.75 97 MET A O 1
ATOM 574 N N . MET A 1 98 ? -13.313 3.596 -1.695 1.00 66.88 98 MET A N 1
ATOM 575 C CA . MET A 1 98 ? -14.430 2.754 -2.130 1.00 66.88 98 MET A CA 1
ATOM 576 C C . MET A 1 98 ? -14.108 1.283 -1.848 1.00 66.88 98 MET A C 1
ATOM 578 O O . MET A 1 98 ? -12.977 0.861 -2.048 1.00 66.88 98 MET A O 1
ATOM 582 N N . GLU A 1 99 ? -15.094 0.507 -1.389 1.00 65.06 99 GLU A N 1
ATOM 583 C CA . GLU A 1 99 ? -14.944 -0.934 -1.107 1.00 65.06 99 GLU A CA 1
ATOM 584 C C . GLU A 1 99 ? -13.772 -1.264 -0.165 1.00 65.06 99 GLU A C 1
ATOM 586 O O . GLU A 1 99 ? -12.725 -1.763 -0.574 1.00 65.06 99 GLU A O 1
ATOM 591 N N . VAL A 1 100 ? -13.956 -0.987 1.128 1.00 62.41 100 VAL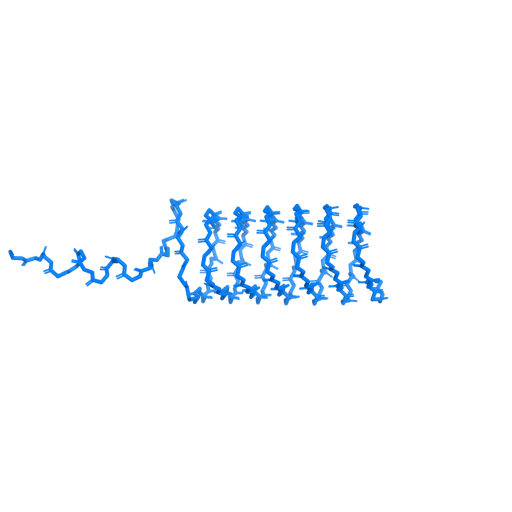 A N 1
ATOM 592 C CA . VAL A 1 100 ? -13.025 -1.422 2.177 1.00 62.41 100 VAL A CA 1
ATOM 593 C C . VAL A 1 100 ? -13.635 -2.620 2.894 1.00 62.41 100 VAL A C 1
ATOM 595 O O . VAL A 1 100 ? -14.726 -2.523 3.455 1.00 62.41 100 VAL A O 1
ATOM 598 N N . MET A 1 101 ? -12.946 -3.752 2.847 1.00 61.03 101 MET A N 1
ATOM 599 C CA . MET A 1 101 ? -13.344 -5.022 3.435 1.00 61.03 101 MET A CA 1
ATOM 600 C C . MET A 1 101 ? -12.328 -5.456 4.497 1.00 61.03 101 MET A C 1
ATOM 602 O O . MET A 1 101 ? -11.131 -5.204 4.397 1.00 61.03 101 MET A O 1
ATOM 606 N N . ALA A 1 102 ? -12.827 -6.165 5.506 1.00 50.09 102 ALA A N 1
ATOM 607 C CA . ALA A 1 102 ? -12.081 -6.661 6.661 1.00 50.09 102 ALA A CA 1
ATOM 608 C C . ALA A 1 102 ? -11.592 -5.575 7.641 1.00 50.09 102 ALA A C 1
ATOM 610 O O . ALA A 1 102 ? -11.775 -4.382 7.427 1.00 50.09 102 ALA A O 1
ATOM 611 N N . GLU A 1 103 ? -11.154 -6.045 8.808 1.00 53.50 103 GLU A N 1
ATOM 612 C CA . GLU A 1 103 ? -11.090 -5.385 10.118 1.00 53.50 103 GLU A CA 1
ATOM 613 C C . GLU A 1 103 ? -10.190 -4.136 10.145 1.00 53.50 103 GLU A C 1
ATOM 615 O O . GLU A 1 103 ? -9.130 -4.093 10.768 1.00 53.50 103 GLU A O 1
ATOM 620 N N . CYS A 1 104 ? -10.648 -3.096 9.462 1.00 51.72 104 CYS A N 1
ATOM 621 C CA . CYS A 1 104 ? -9.935 -1.866 9.217 1.00 51.72 104 CYS A CA 1
ATOM 622 C C . CYS A 1 104 ? -10.197 -0.860 10.341 1.00 51.72 104 CYS A C 1
ATOM 624 O O . CYS A 1 104 ? -11.292 -0.307 10.447 1.00 51.72 104 CYS A O 1
ATOM 626 N N . PHE A 1 105 ? -9.190 -0.584 11.170 1.00 50.44 105 PHE A N 1
ATOM 627 C CA . PHE A 1 105 ? -9.274 0.429 12.220 1.00 50.44 105 PHE A CA 1
ATOM 628 C C . PHE A 1 105 ? -8.838 1.790 11.649 1.00 50.44 105 PHE A C 1
ATOM 630 O O . PHE A 1 105 ? -7.663 2.170 11.689 1.00 50.44 105 PHE A O 1
ATOM 637 N N . ALA A 1 106 ? -9.782 2.518 11.042 1.00 51.25 106 ALA A N 1
ATOM 638 C CA . ALA A 1 106 ? -9.522 3.826 10.437 1.00 51.25 106 ALA A CA 1
ATOM 639 C C . ALA A 1 106 ? -9.734 4.961 11.453 1.00 51.25 106 ALA A C 1
ATOM 641 O O . ALA A 1 106 ? -10.855 5.209 11.905 1.00 51.25 106 ALA A O 1
ATOM 642 N N . LEU A 1 107 ? -8.666 5.695 11.782 1.00 41.38 107 LEU A N 1
ATOM 643 C CA . LEU A 1 107 ? -8.738 6.880 12.638 1.00 41.38 107 LEU A CA 1
ATOM 644 C C . LEU A 1 107 ? -8.787 8.173 11.804 1.00 41.38 107 LEU A C 1
ATOM 646 O O . LEU A 1 107 ? -7.809 8.619 11.221 1.00 41.38 107 LEU A O 1
ATOM 650 N N . HIS A 1 108 ? -9.987 8.753 11.858 1.00 37.81 108 HIS A N 1
ATOM 651 C CA . HIS A 1 108 ? -10.450 10.115 11.585 1.00 37.81 108 HIS A CA 1
ATOM 652 C C . HIS A 1 108 ? -10.518 10.682 10.144 1.00 37.81 108 HIS A C 1
ATOM 654 O O . HIS A 1 108 ? -9.538 11.094 9.534 1.00 37.81 108 HIS A O 1
ATOM 660 N N . LYS A 1 109 ? -11.793 10.844 9.729 1.00 41.66 109 LYS A N 1
ATOM 661 C CA . LYS A 1 109 ? -12.399 11.546 8.572 1.00 41.66 109 LYS A CA 1
ATOM 662 C C . LYS A 1 109 ? -12.644 10.806 7.243 1.00 41.66 109 LYS A C 1
ATOM 664 O O . LYS A 1 109 ? -13.012 11.455 6.273 1.00 41.66 109 LYS A O 1
ATOM 669 N N . ALA A 1 110 ? -12.681 9.472 7.261 1.00 42.41 110 ALA A N 1
ATOM 670 C CA . ALA A 1 110 ? -13.623 8.641 6.483 1.00 42.41 110 ALA A CA 1
ATOM 671 C C . ALA A 1 110 ? -13.613 7.213 7.079 1.00 42.41 110 ALA A C 1
ATOM 673 O O . ALA A 1 110 ? -12.574 6.564 7.109 1.00 42.41 110 ALA A O 1
ATOM 674 N N . ARG A 1 111 ? -14.725 6.796 7.704 1.00 44.69 111 ARG A N 1
ATOM 675 C CA . ARG A 1 111 ? -14.777 5.743 8.746 1.00 44.69 111 ARG A CA 1
ATOM 676 C C . ARG A 1 111 ? -14.747 4.310 8.191 1.00 44.69 111 ARG A C 1
ATOM 678 O O . ARG A 1 111 ? -15.550 3.991 7.324 1.00 44.69 111 ARG A O 1
ATOM 685 N N . CYS A 1 112 ? -13.926 3.451 8.799 1.00 41.25 112 CYS A N 1
ATOM 686 C CA . CYS A 1 112 ? -14.035 1.989 8.765 1.00 41.25 112 CYS A CA 1
ATOM 687 C C . CYS A 1 112 ? -14.179 1.476 10.202 1.00 41.25 112 CYS A C 1
ATOM 689 O O . CYS A 1 112 ? -13.498 1.976 11.099 1.00 41.25 112 CYS A O 1
ATOM 691 N N . PHE A 1 113 ? -15.079 0.513 10.397 1.00 42.16 113 PHE A N 1
ATOM 692 C CA . PHE A 1 113 ? -15.430 -0.055 11.693 1.00 42.16 113 PHE A CA 1
ATOM 693 C C . PHE A 1 113 ? -15.160 -1.563 11.713 1.00 42.16 113 PHE A C 1
ATOM 695 O O . PHE A 1 113 ? -15.428 -2.269 10.740 1.00 42.16 113 PHE A O 1
ATOM 702 N N . THR A 1 114 ? -14.628 -2.053 12.831 1.00 40.31 114 THR A N 1
ATOM 703 C CA . THR A 1 114 ? -14.387 -3.479 13.098 1.00 40.31 114 THR A CA 1
ATOM 704 C C . THR A 1 114 ? -15.514 -4.037 13.986 1.00 40.31 114 THR A C 1
ATOM 706 O O . THR A 1 114 ? -16.422 -3.304 14.374 1.00 40.31 114 THR A O 1
ATOM 709 N N . LYS A 1 115 ? -15.504 -5.340 14.317 1.00 41.44 115 LYS A N 1
ATOM 710 C CA . LYS A 1 115 ? -16.561 -6.051 15.086 1.00 41.44 115 LYS A CA 1
ATOM 711 C C . LYS A 1 115 ? -17.049 -5.374 16.388 1.00 41.44 115 LYS A C 1
ATOM 713 O O . LYS A 1 115 ? -18.069 -5.798 16.924 1.00 41.44 115 LYS A O 1
ATOM 718 N N . SER A 1 116 ? -16.366 -4.362 16.917 1.00 41.50 116 SER A N 1
ATOM 719 C CA . SER A 1 116 ? -16.766 -3.598 18.106 1.00 41.50 116 SER A CA 1
ATOM 720 C C . SER A 1 116 ? -17.892 -2.578 17.875 1.00 41.50 116 SER A C 1
ATOM 722 O O . SER A 1 116 ? -18.607 -2.268 18.824 1.00 41.50 116 SER A O 1
ATOM 724 N N . ASP A 1 117 ? -18.143 -2.115 16.649 1.00 44.91 117 ASP A N 1
ATOM 725 C CA . ASP A 1 117 ? -19.264 -1.191 16.369 1.00 44.91 117 ASP A CA 1
ATOM 726 C C . ASP A 1 117 ? -20.629 -1.883 16.302 1.00 44.91 117 ASP A C 1
ATOM 728 O O . ASP A 1 117 ? -21.672 -1.251 16.482 1.00 44.91 117 ASP A O 1
ATOM 732 N N . LEU A 1 118 ? -20.619 -3.211 16.156 1.00 44.94 118 LEU A N 1
ATOM 733 C CA . LEU A 1 118 ? -21.785 -4.089 16.292 1.00 44.94 118 LEU A CA 1
ATOM 734 C C . LEU A 1 118 ? -22.267 -4.242 17.743 1.00 44.94 118 LEU A C 1
ATOM 736 O O . LEU A 1 118 ? -23.366 -4.744 17.953 1.00 44.94 118 LEU A O 1
ATOM 740 N N . ARG A 1 119 ? -21.483 -3.823 18.749 1.00 44.69 119 ARG A N 1
ATOM 741 C CA . ARG A 1 119 ? -21.904 -3.879 20.162 1.00 44.69 119 ARG A CA 1
ATOM 742 C C . ARG A 1 119 ? -22.256 -2.516 20.758 1.00 44.69 119 ARG A C 1
ATOM 744 O O . ARG A 1 119 ? -22.944 -2.488 21.763 1.00 44.69 119 ARG A O 1
ATOM 751 N N . ALA A 1 120 ? -21.856 -1.413 20.122 1.00 42.84 120 ALA A N 1
ATOM 752 C CA . ALA A 1 120 ? -22.187 -0.050 20.557 1.00 42.84 120 ALA A CA 1
ATOM 753 C C . ALA A 1 120 ? -23.402 0.570 19.830 1.00 42.84 120 ALA A C 1
ATOM 755 O O . ALA A 1 120 ? -23.855 1.647 20.197 1.00 42.84 120 ALA A O 1
ATOM 756 N N . SER A 1 121 ? -23.950 -0.096 18.806 1.00 41.03 121 SER A N 1
ATOM 757 C CA . SER A 1 121 ? -25.236 0.265 18.176 1.00 41.03 121 SER A CA 1
ATOM 758 C C . SER A 1 121 ? -26.433 -0.516 18.747 1.00 41.03 121 SER A C 1
ATOM 760 O O . SER A 1 121 ? -27.577 -0.210 18.417 1.00 41.03 121 SER A O 1
ATOM 762 N N . MET A 1 122 ? -26.173 -1.470 19.650 1.00 43.59 122 MET A N 1
ATOM 763 C CA . MET A 1 122 ? -27.168 -2.234 20.414 1.00 43.59 122 MET A CA 1
ATOM 764 C C . MET A 1 122 ? -27.427 -1.653 21.821 1.00 43.59 122 MET A C 1
ATOM 766 O O . MET A 1 122 ? -27.954 -2.358 22.667 1.00 43.59 122 MET A O 1
ATOM 770 N N . ASP A 1 123 ? -27.094 -0.381 22.059 1.00 40.38 123 ASP A N 1
ATOM 771 C CA . ASP A 1 123 ? -27.527 0.394 23.232 1.00 40.38 123 ASP A CA 1
ATOM 772 C C . ASP A 1 123 ? -28.190 1.698 22.743 1.00 40.38 123 ASP A C 1
ATOM 774 O O . ASP A 1 123 ? -27.629 2.790 22.802 1.00 40.38 123 ASP A O 1
ATOM 778 N N . TRP A 1 124 ? -29.400 1.564 22.192 1.00 36.59 124 TRP A N 1
ATOM 779 C CA . TRP A 1 124 ? -30.412 2.633 22.164 1.00 36.59 124 TRP A CA 1
ATOM 780 C C . TRP A 1 124 ? -31.632 2.200 23.001 1.00 36.59 124 TRP A C 1
ATOM 782 O O . TRP A 1 124 ? -32.778 2.251 22.541 1.00 36.59 124 TRP A O 1
ATOM 792 N N . GLN A 1 125 ? -31.367 1.732 24.226 1.00 38.94 125 GLN A N 1
ATOM 793 C CA . GLN A 1 125 ? -32.315 1.641 25.342 1.00 38.94 125 GLN A CA 1
ATOM 794 C C . GLN A 1 125 ? -31.565 1.609 26.670 1.00 38.94 125 GLN A C 1
ATOM 796 O O . GLN A 1 125 ? -30.812 0.639 26.885 1.00 38.94 125 GLN A O 1
#

Foldseek 3Di:
DEADEEECAEAAEDECYEHAEYECYEAHEYENYEHAEYENYEHAEYENYEHHEYECYEAAEYENYEAHYYEQYEAHYYEQYEHHYYENAYAHYYYNYYHHYYCHCHPDDDDDHHPVVVVVVVPPD

Organism: Champsocephalus gunnari (NCBI:txid52237)

Radius of gyration: 15.17 Å; chains: 1; bounding box: 49×22×41 Å

Secondary structure (DSSP, 8-state):
-EEEEEES-EEEEEES-EEEEEES-EEEEEES-EEEE-BS-EEEEEEEEEEE--BS-EEEEEEEEEEEEEES-EEEEEEEEEEEEEESEEEEEEEEEEEEES-EE--SSS----TTHHHHSS---

pLDDT: mean 72.16, std 15.16, range [36.59, 87.25]